Protein AF-A0AAV0FWZ6-F1 (afdb_monomer)

Secondary structure (DSSP, 8-state):
--S-S-PPPPTT--HHHHHHHHHHHHHHHHHHS-HHHHHHHHTT-SSHHHHHHHHHHHHHHHHHHHHHHHHHHHHH--GGGSSSHHHHHHHHHHHH-TTS------

pLDDT: mean 74.97, std 12.87, range [42.28, 90.0]

Foldseek 3Di:
DDPLPPDPPDPPQDPVNQVVVFVVLVVVVVVPDDPVLCVVLVVFDPTSNSSVVVVVCVVVVVVVVVLVVLVVCLVPDDPVVAPDPVRSVQSNVCSVCVPDPDDDDD

Radius of gyration: 22.0 Å; Cα contacts (8 Å, |Δi|>4): 38; chains: 1; bounding box: 45×23×63 Å

Structure (mmCIF, N/CA/C/O backbone):
data_AF-A0AAV0FWZ6-F1
#
_entry.id   AF-A0AAV0FWZ6-F1
#
loop_
_atom_site.group_PDB
_atom_site.id
_atom_site.type_symbol
_atom_site.label_atom_id
_atom_site.label_alt_id
_atom_site.label_comp_id
_atom_site.label_asym_id
_atom_site.label_entity_id
_atom_site.label_seq_id
_atom_site.pdbx_PDB_ins_code
_atom_site.Cartn_x
_atom_site.Cartn_y
_atom_site.Cartn_z
_atom_site.occupancy
_atom_site.B_iso_or_equiv
_atom_site.auth_seq_id
_atom_site.auth_comp_id
_atom_site.auth_asym_id
_atom_site.auth_atom_id
_atom_site.pdbx_PDB_model_num
ATOM 1 N N . MET A 1 1 ? -5.787 8.375 -18.525 1.00 43.47 1 MET A N 1
ATOM 2 C CA . MET A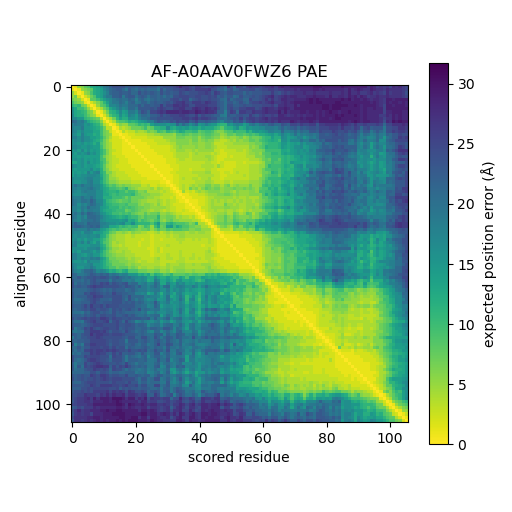 1 1 ? -5.965 7.040 -19.129 1.00 43.47 1 MET A CA 1
ATOM 3 C C . MET A 1 1 ? -4.590 6.396 -19.183 1.00 43.47 1 MET A C 1
ATOM 5 O O . MET A 1 1 ? -3.812 6.704 -20.073 1.00 43.47 1 MET A O 1
ATOM 9 N N . PHE A 1 2 ? -4.229 5.651 -18.138 1.00 43.31 2 PHE A N 1
ATOM 10 C CA . PHE A 1 2 ? -2.944 4.956 -18.067 1.00 43.31 2 PHE A CA 1
ATOM 11 C C . PHE A 1 2 ? -3.168 3.526 -18.553 1.00 43.31 2 PHE A C 1
ATOM 13 O O . PHE A 1 2 ? -4.117 2.881 -18.116 1.00 43.31 2 PHE A O 1
ATOM 20 N N . LEU A 1 3 ? -2.332 3.081 -19.491 1.00 51.81 3 LEU A N 1
ATOM 21 C CA . LEU A 1 3 ? -2.364 1.769 -20.146 1.00 51.81 3 LEU A CA 1
ATOM 22 C C . LEU A 1 3 ? -2.014 0.651 -19.150 1.00 51.81 3 LEU A C 1
ATOM 24 O O . LEU A 1 3 ? -0.912 0.108 -19.173 1.00 51.81 3 LEU A O 1
ATOM 28 N N . ILE A 1 4 ? -2.934 0.367 -18.231 1.00 54.34 4 ILE A N 1
ATOM 29 C CA . ILE A 1 4 ? -2.827 -0.702 -17.230 1.00 54.34 4 ILE A CA 1
ATOM 30 C C . ILE A 1 4 ? -3.930 -1.748 -17.427 1.00 54.34 4 ILE A C 1
ATOM 32 O O . ILE A 1 4 ? -3.916 -2.771 -16.766 1.00 54.34 4 ILE A O 1
ATOM 36 N N . ASP A 1 5 ? -4.853 -1.569 -18.364 1.00 55.66 5 ASP A N 1
ATOM 37 C CA . ASP A 1 5 ? -5.747 -2.655 -18.758 1.00 55.66 5 ASP A CA 1
ATOM 38 C C . ASP A 1 5 ? -5.181 -3.284 -20.024 1.00 55.66 5 ASP A C 1
ATOM 40 O O . ASP A 1 5 ? -4.783 -2.575 -20.945 1.00 55.66 5 ASP A O 1
ATOM 44 N N . GLY A 1 6 ? -5.034 -4.610 -20.007 1.00 53.34 6 GLY A N 1
ATOM 45 C CA . GLY A 1 6 ? -4.33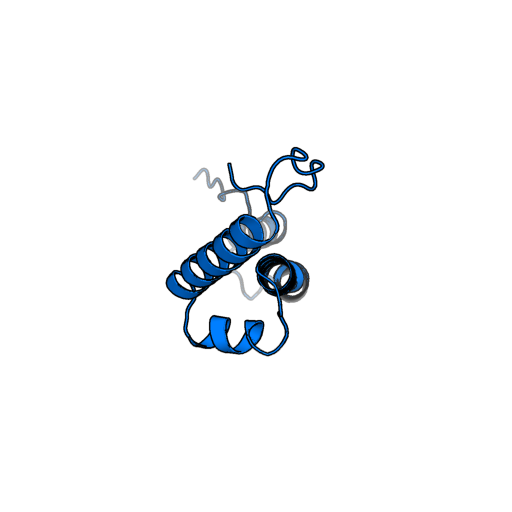8 -5.431 -21.000 1.00 53.34 6 GLY A CA 1
ATOM 46 C C . GLY A 1 6 ? -4.988 -5.475 -22.385 1.00 53.34 6 GLY A C 1
ATOM 47 O O . GLY A 1 6 ? -5.120 -6.552 -22.958 1.00 53.34 6 GLY A O 1
ATOM 48 N N . GLU A 1 7 ? -5.367 -4.323 -22.925 1.00 46.72 7 GLU A N 1
ATOM 49 C CA . GLU A 1 7 ? -5.666 -4.125 -24.332 1.00 46.72 7 GLU A CA 1
ATOM 50 C C . GLU A 1 7 ? -4.371 -4.359 -25.118 1.00 46.72 7 GLU A C 1
ATOM 52 O O . GLU A 1 7 ? -3.317 -3.794 -24.798 1.00 46.72 7 GLU A O 1
ATOM 57 N N . ALA A 1 8 ? -4.427 -5.238 -26.120 1.00 54.09 8 ALA A N 1
ATOM 58 C CA . ALA A 1 8 ? -3.300 -5.513 -26.995 1.00 54.09 8 ALA A CA 1
ATOM 59 C C . ALA A 1 8 ? -2.721 -4.185 -27.501 1.00 54.09 8 ALA A C 1
ATOM 61 O O . ALA A 1 8 ? -3.425 -3.387 -28.119 1.00 54.09 8 ALA A O 1
ATOM 62 N N . ALA A 1 9 ? -1.445 -3.937 -27.185 1.00 57.78 9 ALA A N 1
ATOM 63 C CA . ALA A 1 9 ? -0.771 -2.715 -27.585 1.00 57.78 9 ALA A CA 1
ATOM 64 C C . ALA A 1 9 ? -0.981 -2.492 -29.093 1.00 57.78 9 ALA A C 1
ATOM 66 O O . ALA A 1 9 ? -0.801 -3.447 -29.859 1.00 57.78 9 ALA A O 1
ATOM 67 N N . PRO A 1 10 ? -1.318 -1.268 -29.543 1.00 54.81 10 PRO A N 1
ATOM 68 C CA . PRO A 1 10 ? -1.262 -0.965 -30.962 1.00 54.81 10 PRO A CA 1
ATOM 69 C C . PRO A 1 10 ? 0.147 -1.326 -31.432 1.00 54.81 10 PRO A C 1
ATOM 71 O O . PRO A 1 10 ? 1.142 -0.967 -30.792 1.00 54.81 10 PRO A O 1
ATOM 74 N N . SER A 1 11 ? 0.227 -2.113 -32.499 1.00 58.88 11 SER A N 1
ATOM 75 C CA . SER A 1 11 ? 1.423 -2.789 -33.016 1.00 58.88 11 SER A CA 1
ATOM 76 C C . SER A 1 11 ? 2.511 -1.842 -33.560 1.00 58.88 11 SER A C 1
ATOM 78 O O . SER A 1 11 ? 3.282 -2.212 -34.438 1.00 58.88 11 SER A O 1
ATOM 80 N N . THR A 1 12 ? 2.586 -0.617 -33.045 1.00 63.81 12 THR A N 1
ATOM 81 C CA . THR A 1 12 ? 3.382 0.507 -33.547 1.00 63.81 12 THR A CA 1
ATOM 82 C C . THR A 1 12 ? 4.405 1.050 -32.550 1.00 63.81 12 THR A C 1
ATOM 84 O O . THR A 1 12 ? 5.206 1.893 -32.940 1.00 63.81 12 THR A O 1
ATOM 87 N N . ILE A 1 13 ? 4.434 0.589 -31.291 1.00 67.38 13 ILE A N 1
ATOM 88 C CA . ILE A 1 13 ? 5.436 1.059 -30.316 1.00 67.38 13 ILE A CA 1
ATOM 89 C C . ILE A 1 13 ? 6.708 0.211 -30.414 1.00 67.38 13 ILE A C 1
ATOM 91 O O . ILE A 1 13 ? 6.755 -0.949 -29.975 1.00 67.38 13 ILE A O 1
ATOM 95 N N . ASP A 1 14 ? 7.756 0.820 -30.959 1.00 81.38 14 ASP A N 1
ATOM 96 C CA . ASP A 1 14 ? 9.092 0.252 -31.064 1.00 81.38 14 ASP A CA 1
ATOM 97 C C . ASP A 1 14 ? 9.678 -0.099 -29.680 1.00 81.38 14 ASP A C 1
ATOM 99 O O . ASP A 1 14 ? 9.322 0.456 -28.634 1.00 81.38 14 ASP A O 1
ATOM 103 N N . GLY A 1 15 ? 10.567 -1.096 -29.655 1.00 79.69 15 GLY A N 1
ATOM 104 C CA . GLY A 1 15 ? 11.198 -1.582 -28.422 1.00 79.69 15 GLY A CA 1
ATOM 105 C C . GLY A 1 15 ? 11.870 -0.487 -27.570 1.00 79.69 15 GLY A C 1
ATOM 106 O O . GLY A 1 15 ? 11.697 -0.515 -26.348 1.00 79.69 15 GLY A O 1
ATOM 107 N N . PRO A 1 16 ? 12.614 0.466 -28.166 1.00 82.25 16 PRO A N 1
ATOM 108 C CA . PRO A 1 16 ? 13.17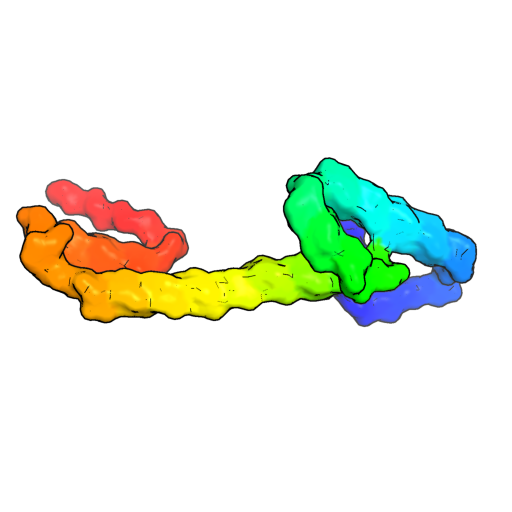7 1.619 -27.461 1.00 82.25 16 PRO A CA 1
ATOM 109 C C . PRO A 1 16 ? 12.126 2.486 -26.757 1.00 82.25 16 PRO A C 1
ATOM 111 O O . PRO A 1 16 ? 12.246 2.706 -25.548 1.00 82.25 16 PRO A O 1
ATOM 114 N N . THR A 1 17 ? 11.067 2.899 -27.460 1.00 83.44 17 THR A N 1
ATOM 115 C CA . THR A 1 17 ? 9.986 3.721 -26.884 1.00 83.44 17 THR A CA 1
ATOM 116 C C . THR A 1 17 ? 9.311 3.023 -25.702 1.00 83.44 17 THR A C 1
ATOM 118 O O . THR A 1 17 ? 9.058 3.633 -24.663 1.00 83.44 17 THR A O 1
ATOM 121 N N . ARG A 1 18 ? 9.106 1.703 -25.782 1.00 83.06 18 ARG A N 1
ATOM 122 C CA . ARG A 1 18 ? 8.541 0.913 -24.674 1.00 83.06 18 ARG A CA 1
ATOM 123 C C . ARG A 1 18 ? 9.422 0.923 -23.424 1.00 83.06 18 ARG A C 1
ATOM 125 O O . ARG A 1 18 ? 8.903 1.013 -22.315 1.00 83.06 18 ARG A O 1
ATOM 132 N N . LYS A 1 19 ? 10.746 0.849 -23.591 1.00 83.62 19 LYS A N 1
ATOM 133 C CA . LYS A 1 19 ? 11.704 0.926 -22.474 1.00 83.62 19 LYS A CA 1
ATOM 134 C C . LYS A 1 19 ? 11.725 2.316 -21.840 1.00 83.62 19 LYS A C 1
ATOM 136 O O . LYS A 1 19 ? 11.829 2.416 -20.622 1.00 83.62 19 LYS A O 1
ATOM 141 N N . GLN A 1 20 ? 11.607 3.371 -22.645 1.00 87.44 20 GLN A N 1
ATOM 142 C CA . GLN A 1 20 ? 11.516 4.741 -22.136 1.00 87.44 20 GLN A CA 1
ATOM 143 C C . GLN A 1 20 ? 10.227 4.963 -21.341 1.00 87.44 20 GLN A C 1
ATOM 145 O O . GLN A 1 20 ? 10.281 5.499 -20.237 1.00 87.44 20 GLN A O 1
ATOM 150 N N . LEU A 1 21 ? 9.087 4.494 -21.854 1.00 86.25 21 LEU A N 1
ATOM 151 C CA . LEU A 1 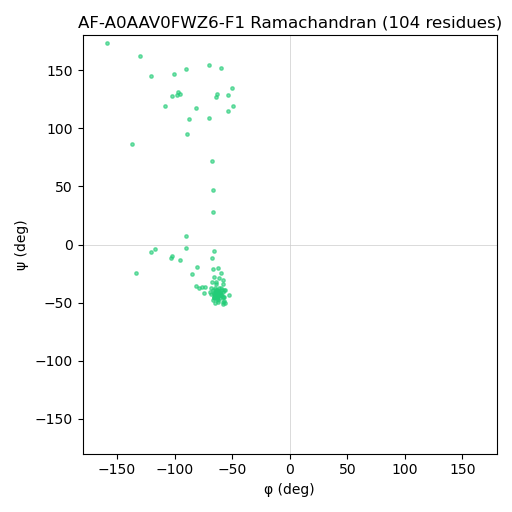21 ? 7.811 4.557 -21.139 1.00 86.25 21 LEU A CA 1
ATOM 152 C C . LEU A 1 21 ? 7.867 3.788 -19.816 1.00 86.25 21 LEU A C 1
ATOM 154 O O . LEU A 1 21 ? 7.465 4.322 -18.787 1.00 86.25 21 LEU A O 1
ATOM 158 N N . ASP A 1 22 ? 8.419 2.573 -19.819 1.00 84.00 22 ASP A N 1
ATOM 159 C CA . ASP A 1 22 ? 8.606 1.792 -18.594 1.00 84.00 22 ASP A CA 1
ATOM 160 C C . ASP A 1 22 ? 9.468 2.550 -17.568 1.00 84.00 22 ASP A C 1
ATOM 162 O O . ASP A 1 22 ? 9.083 2.657 -16.405 1.00 84.00 22 ASP A O 1
ATOM 166 N N . ALA A 1 23 ? 10.579 3.160 -17.991 1.00 85.88 23 ALA A N 1
ATOM 167 C CA . ALA A 1 23 ? 11.433 3.956 -17.108 1.00 85.88 23 ALA A CA 1
ATOM 168 C C . ALA A 1 23 ? 10.716 5.195 -16.536 1.00 85.88 23 ALA A C 1
ATOM 170 O O . ALA A 1 23 ? 10.807 5.456 -15.334 1.00 85.88 23 ALA A O 1
ATOM 171 N N . LEU A 1 24 ? 9.964 5.928 -17.363 1.00 88.44 24 LEU A N 1
ATOM 172 C CA . LEU A 1 24 ? 9.210 7.114 -16.939 1.00 88.44 24 LEU A CA 1
ATOM 173 C C . LEU A 1 24 ? 8.114 6.767 -15.930 1.00 88.44 24 LEU A C 1
ATOM 175 O O . LEU A 1 24 ? 7.981 7.431 -14.901 1.00 88.44 24 LEU A O 1
ATOM 179 N N . VAL A 1 25 ? 7.353 5.703 -16.194 1.00 86.62 25 VAL A N 1
ATOM 180 C CA . VAL A 1 25 ? 6.268 5.265 -15.307 1.00 86.62 25 VAL A CA 1
ATOM 181 C C . VAL A 1 25 ? 6.832 4.852 -13.947 1.00 86.62 25 VAL A C 1
ATOM 183 O O . VAL A 1 25 ? 6.272 5.214 -12.913 1.00 86.62 25 VAL A O 1
ATOM 186 N N . ARG A 1 26 ? 7.990 4.184 -13.915 1.00 85.75 26 ARG A N 1
ATOM 187 C CA . ARG A 1 26 ? 8.686 3.873 -12.655 1.00 85.75 26 ARG A CA 1
ATOM 188 C C . ARG A 1 26 ? 9.123 5.109 -11.902 1.00 85.75 26 ARG A C 1
ATOM 190 O O . ARG A 1 26 ? 8.905 5.182 -10.698 1.00 85.75 26 ARG A O 1
ATOM 197 N N . GLN A 1 27 ? 9.742 6.063 -12.590 1.00 86.25 27 GLN A N 1
ATOM 198 C CA . GLN A 1 27 ? 10.200 7.297 -11.963 1.00 86.25 27 GLN A CA 1
ATOM 199 C C . GLN A 1 27 ? 9.028 8.063 -11.338 1.00 86.25 27 GLN A C 1
ATOM 201 O O . GLN A 1 27 ? 9.137 8.521 -10.201 1.00 86.25 27 GLN A O 1
ATOM 206 N N . TRP A 1 28 ? 7.894 8.148 -12.037 1.00 88.12 28 TRP A N 1
ATOM 207 C CA . TRP A 1 28 ? 6.678 8.757 -11.500 1.00 88.12 28 TRP A CA 1
ATOM 208 C C . TRP A 1 28 ? 6.144 8.007 -10.272 1.00 88.12 28 TRP A C 1
ATOM 210 O O . TRP A 1 28 ? 5.861 8.630 -9.248 1.00 88.12 28 TRP A O 1
ATOM 220 N N . MET A 1 29 ? 6.083 6.672 -10.325 1.00 83.06 29 MET A N 1
ATOM 221 C CA . MET A 1 29 ? 5.683 5.860 -9.171 1.00 83.06 29 MET A CA 1
ATOM 222 C C . MET A 1 29 ? 6.593 6.120 -7.965 1.00 83.06 29 MET A C 1
ATOM 224 O O . MET A 1 29 ? 6.100 6.452 -6.891 1.00 83.06 29 MET A O 1
ATOM 228 N N . PHE A 1 30 ? 7.915 6.081 -8.140 1.00 83.00 30 PHE A N 1
ATOM 229 C CA . PHE A 1 30 ? 8.854 6.355 -7.050 1.00 83.00 30 PHE A CA 1
ATOM 230 C C . PHE A 1 30 ? 8.761 7.792 -6.522 1.00 83.00 30 PHE A C 1
ATOM 232 O O . PHE A 1 30 ? 8.915 8.002 -5.325 1.00 83.00 30 PHE A O 1
ATOM 239 N N . SER A 1 31 ? 8.433 8.776 -7.363 1.00 83.50 31 SER A N 1
ATOM 240 C CA . SER A 1 31 ? 8.247 10.165 -6.920 1.00 83.50 31 SER A CA 1
ATOM 241 C C . SER A 1 31 ? 7.042 10.367 -5.993 1.00 83.50 31 SER A C 1
ATOM 243 O O . SER A 1 31 ? 6.990 11.374 -5.292 1.00 83.50 31 SER A O 1
ATOM 245 N N . THR A 1 32 ? 6.062 9.461 -6.011 1.00 82.06 32 THR A N 1
ATOM 246 C CA . THR A 1 32 ? 4.818 9.584 -5.227 1.00 82.06 32 THR A CA 1
ATOM 247 C C . THR A 1 32 ? 4.797 8.696 -3.982 1.00 82.06 32 THR A C 1
ATOM 249 O O . THR A 1 32 ? 3.935 8.856 -3.121 1.00 82.06 32 THR A O 1
ATOM 252 N N . MET A 1 33 ? 5.747 7.766 -3.861 1.00 83.06 33 MET A N 1
ATOM 253 C CA . MET A 1 33 ? 5.821 6.805 -2.760 1.00 83.06 33 MET A CA 1
ATOM 254 C C . MET A 1 33 ? 6.657 7.330 -1.586 1.00 83.06 33 MET A C 1
ATOM 256 O O . MET A 1 33 ? 7.620 8.073 -1.761 1.00 83.06 33 MET A O 1
ATOM 260 N N . SER A 1 34 ? 6.341 6.889 -0.364 1.00 83.75 34 SER A N 1
ATOM 261 C CA . SER A 1 34 ? 7.244 7.070 0.777 1.00 83.75 34 SER A CA 1
ATOM 262 C C . SER A 1 34 ? 8.480 6.170 0.636 1.00 83.75 34 SER A C 1
ATOM 264 O O . SER A 1 34 ? 8.434 5.121 -0.012 1.00 83.75 34 SER A O 1
ATOM 266 N N . LYS A 1 35 ? 9.600 6.556 1.260 1.00 78.75 35 LYS A N 1
ATOM 267 C CA . LYS A 1 35 ? 10.873 5.812 1.175 1.00 78.75 35 LYS A CA 1
ATOM 268 C C . LYS A 1 35 ? 10.735 4.351 1.626 1.00 78.75 35 LYS A C 1
ATOM 270 O O . LYS A 1 35 ? 11.285 3.464 0.977 1.00 78.75 35 LYS A O 1
ATOM 275 N N . ASP A 1 36 ? 9.952 4.091 2.670 1.00 77.44 36 ASP A N 1
ATOM 276 C CA . ASP A 1 36 ? 9.724 2.736 3.193 1.00 77.44 36 ASP A CA 1
ATOM 277 C C . ASP A 1 36 ? 8.954 1.853 2.201 1.00 77.44 36 ASP A C 1
ATOM 279 O O . ASP A 1 36 ? 9.273 0.676 1.992 1.00 77.44 36 ASP A O 1
ATOM 283 N N . LEU A 1 37 ? 7.968 2.445 1.520 1.00 77.25 37 LEU A N 1
ATOM 284 C CA . LEU A 1 37 ? 7.198 1.767 0.486 1.00 77.25 37 LEU A CA 1
ATOM 285 C C . LEU A 1 37 ? 8.069 1.476 -0.740 1.00 77.25 37 LEU A C 1
ATOM 287 O O . LEU A 1 37 ? 8.052 0.353 -1.243 1.00 77.25 37 LEU A O 1
ATOM 291 N N . MET A 1 38 ? 8.905 2.430 -1.165 1.00 79.75 38 MET A N 1
ATOM 292 C CA . MET A 1 38 ? 9.853 2.209 -2.263 1.00 79.75 38 MET A CA 1
ATOM 293 C C . MET A 1 38 ? 10.772 1.017 -1.987 1.00 79.75 38 MET A C 1
ATOM 295 O O . MET A 1 38 ? 10.876 0.126 -2.829 1.00 79.75 38 MET A O 1
ATOM 299 N N . LEU A 1 39 ? 11.403 0.961 -0.808 1.00 78.81 39 LEU A N 1
ATOM 300 C CA . LEU A 1 39 ? 12.330 -0.117 -0.431 1.00 78.81 39 LEU A CA 1
ATOM 301 C C . LEU A 1 39 ? 11.666 -1.500 -0.407 1.00 78.81 39 LEU A C 1
ATOM 303 O O . LEU A 1 39 ? 12.328 -2.512 -0.651 1.00 78.81 39 LEU A O 1
ATOM 307 N N . THR A 1 40 ? 10.364 -1.550 -0.136 1.00 77.50 40 THR A N 1
ATOM 308 C CA . THR A 1 40 ? 9.584 -2.793 -0.117 1.00 77.50 40 THR A CA 1
ATOM 309 C C . THR A 1 40 ? 9.312 -3.307 -1.532 1.00 77.50 40 THR A C 1
ATOM 311 O O . THR A 1 40 ? 9.437 -4.504 -1.795 1.00 77.50 40 THR A O 1
ATOM 314 N N . VAL A 1 41 ? 8.983 -2.410 -2.464 1.00 76.19 41 VAL A N 1
ATOM 315 C CA . VAL A 1 41 ? 8.631 -2.773 -3.847 1.00 76.19 41 VAL A CA 1
ATOM 316 C C . VAL A 1 41 ? 9.897 -3.000 -4.706 1.00 76.19 41 VAL A C 1
ATOM 318 O O . VAL A 1 41 ? 9.942 -3.946 -5.501 1.00 76.19 41 VAL A O 1
ATOM 321 N N . LEU A 1 42 ? 10.974 -2.230 -4.475 1.00 73.94 42 LEU A N 1
ATOM 322 C CA . LEU A 1 42 ? 12.273 -2.314 -5.178 1.00 73.94 42 LEU A CA 1
ATOM 323 C C . LEU A 1 42 ? 12.957 -3.683 -5.081 1.00 73.94 42 LEU A C 1
ATOM 325 O O . LEU A 1 42 ? 13.651 -4.084 -6.011 1.00 73.94 42 LEU A O 1
ATOM 329 N N . LYS A 1 43 ? 12.752 -4.427 -3.989 1.00 69.00 43 LYS A N 1
ATOM 330 C CA . LYS A 1 43 ? 13.368 -5.751 -3.796 1.00 69.00 43 LYS A CA 1
ATOM 331 C C . LYS A 1 43 ? 12.854 -6.823 -4.767 1.00 69.00 43 LYS A C 1
ATOM 333 O O . LYS A 1 43 ? 13.432 -7.903 -4.809 1.00 69.00 43 LYS A O 1
ATOM 338 N N . SER A 1 44 ? 11.774 -6.561 -5.511 1.00 62.41 44 SER A N 1
ATOM 339 C CA . SER A 1 44 ? 11.054 -7.612 -6.248 1.00 62.41 44 SER A CA 1
ATOM 340 C C . SER A 1 44 ? 10.689 -7.301 -7.704 1.00 62.41 44 SER A C 1
ATOM 342 O O . SER A 1 44 ? 10.533 -8.241 -8.478 1.00 62.41 44 SER A O 1
ATOM 344 N N . GLY A 1 45 ? 10.568 -6.030 -8.109 1.00 66.56 45 GLY A N 1
ATOM 345 C CA . GLY A 1 45 ? 1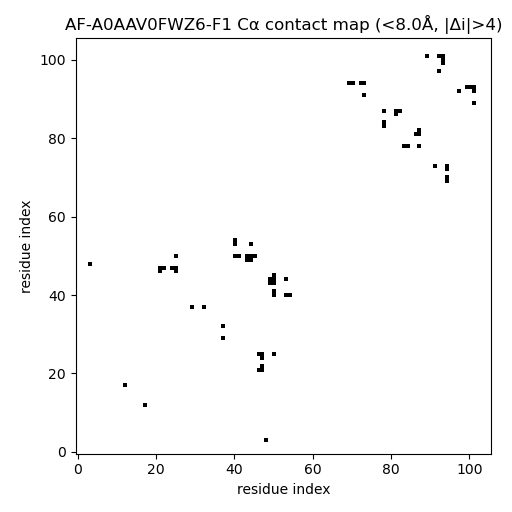0.041 -5.674 -9.435 1.00 66.56 45 GLY A CA 1
ATOM 346 C C . GLY A 1 45 ? 11.106 -5.284 -10.461 1.00 66.56 45 GLY A C 1
ATOM 347 O O . GLY A 1 45 ? 11.904 -4.375 -10.226 1.00 66.56 45 GLY A O 1
ATOM 348 N N . LYS A 1 46 ? 11.083 -5.926 -11.639 1.00 76.62 46 LYS A N 1
ATOM 349 C CA . LYS A 1 46 ? 11.985 -5.628 -12.765 1.00 76.62 46 LYS A CA 1
ATOM 350 C C . LYS A 1 46 ? 11.338 -4.812 -13.873 1.00 76.62 46 LYS A C 1
ATOM 352 O O . LYS A 1 46 ? 12.105 -4.349 -14.708 1.00 76.62 46 LYS A O 1
ATOM 357 N N . THR A 1 47 ? 10.019 -4.606 -13.872 1.00 82.00 47 THR A N 1
ATOM 358 C CA . THR A 1 47 ? 9.237 -3.753 -14.796 1.00 82.00 47 THR A CA 1
ATOM 359 C C . THR A 1 47 ? 8.293 -2.813 -14.037 1.00 82.00 47 THR A C 1
ATOM 361 O O . THR A 1 47 ? 8.015 -3.032 -12.858 1.00 82.00 47 THR A O 1
ATOM 364 N N . ALA A 1 48 ? 7.801 -1.753 -14.686 1.00 81.69 48 ALA A N 1
ATOM 365 C CA . ALA A 1 48 ? 6.790 -0.856 -14.119 1.00 81.69 48 ALA A CA 1
ATOM 366 C C . ALA A 1 48 ? 5.527 -1.632 -13.723 1.00 81.69 48 ALA A C 1
ATOM 368 O O . ALA A 1 48 ? 4.953 -1.391 -12.664 1.00 81.69 48 ALA A O 1
ATOM 369 N N . LYS A 1 49 ? 5.152 -2.610 -14.554 1.00 81.50 49 LYS A N 1
ATOM 370 C CA . LYS A 1 49 ? 4.041 -3.521 -14.295 1.00 81.50 49 LYS A CA 1
ATOM 371 C C . LYS A 1 49 ? 4.278 -4.364 -13.042 1.00 81.50 49 LYS A C 1
ATOM 373 O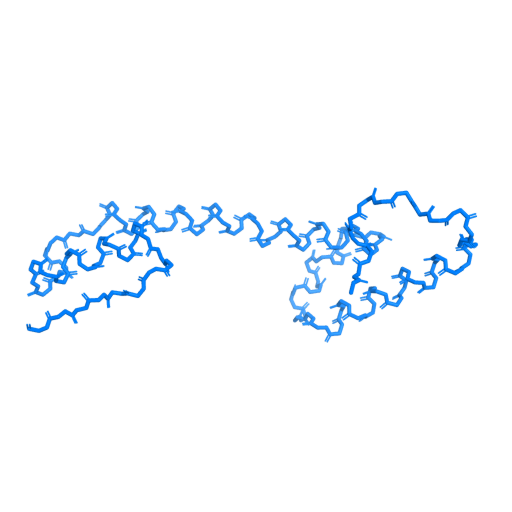 O . LYS A 1 49 ? 3.412 -4.385 -12.180 1.00 81.50 49 LYS A O 1
ATOM 378 N N . ASP A 1 50 ? 5.457 -4.971 -12.891 1.00 81.31 50 ASP A N 1
ATOM 379 C CA . ASP A 1 50 ? 5.767 -5.778 -11.698 1.00 81.31 50 ASP A CA 1
ATOM 380 C C . ASP A 1 50 ? 5.688 -4.944 -10.410 1.00 81.31 50 ASP A C 1
ATOM 382 O O . ASP A 1 50 ? 5.182 -5.405 -9.387 1.00 81.31 50 ASP A O 1
ATOM 386 N N . LEU A 1 51 ? 6.188 -3.702 -10.455 1.00 83.94 51 LEU A N 1
ATOM 387 C CA . LEU A 1 51 ? 6.107 -2.781 -9.320 1.00 83.94 51 LEU A CA 1
ATOM 388 C C . LEU A 1 51 ? 4.649 -2.424 -9.005 1.00 83.94 51 LEU A C 1
ATOM 390 O O . LEU A 1 51 ? 4.266 -2.419 -7.836 1.00 83.94 51 LEU A O 1
ATOM 394 N N . TRP A 1 52 ? 3.837 -2.156 -10.030 1.00 83.19 52 TRP A N 1
ATOM 395 C CA . TRP A 1 52 ? 2.417 -1.851 -9.873 1.00 83.19 52 TRP A CA 1
ATOM 396 C C . TRP A 1 52 ? 1.618 -3.038 -9.326 1.00 83.19 52 TRP A C 1
ATOM 398 O O . TRP A 1 52 ? 0.838 -2.870 -8.390 1.00 83.19 52 TRP A O 1
ATOM 408 N N . ASP A 1 53 ? 1.842 -4.246 -9.839 1.00 80.62 53 ASP A N 1
ATOM 409 C CA . ASP A 1 53 ? 1.164 -5.459 -9.373 1.00 80.62 53 ASP A CA 1
ATOM 410 C C . ASP A 1 53 ? 1.537 -5.776 -7.919 1.00 80.62 53 ASP A C 1
ATOM 412 O O . ASP A 1 53 ? 0.673 -6.144 -7.118 1.00 80.62 53 ASP A O 1
ATOM 416 N N . ARG A 1 54 ? 2.797 -5.546 -7.525 1.00 81.69 54 ARG A N 1
ATOM 417 C CA . ARG A 1 54 ? 3.227 -5.696 -6.129 1.00 81.69 54 ARG A CA 1
ATOM 418 C C . ARG A 1 54 ? 2.642 -4.622 -5.221 1.00 81.69 54 ARG A C 1
ATOM 420 O O . ARG A 1 54 ? 2.236 -4.924 -4.101 1.00 81.69 54 ARG A O 1
ATOM 427 N N . LEU A 1 55 ? 2.586 -3.377 -5.685 1.00 80.50 55 LEU A N 1
ATOM 428 C CA . LEU A 1 55 ? 1.903 -2.310 -4.962 1.00 80.50 55 LEU A CA 1
ATOM 429 C C . LEU A 1 55 ? 0.442 -2.701 -4.732 1.00 80.50 55 LEU A C 1
ATOM 431 O O . LEU A 1 55 ? -0.050 -2.673 -3.607 1.00 80.50 55 LEU A O 1
ATOM 435 N N . LYS A 1 56 ? -0.227 -3.158 -5.791 1.00 77.94 56 LYS A N 1
ATOM 436 C CA . LYS A 1 56 ? -1.601 -3.638 -5.729 1.00 77.94 56 LYS A CA 1
ATOM 437 C C . LYS A 1 56 ? -1.734 -4.779 -4.724 1.00 77.94 56 LYS A C 1
ATOM 439 O O . LYS A 1 56 ? -2.639 -4.704 -3.906 1.00 77.94 56 LYS A O 1
ATOM 444 N N . SER A 1 57 ? -0.838 -5.767 -4.704 1.00 77.06 57 SER A N 1
ATOM 445 C CA . SER A 1 57 ? -0.909 -6.856 -3.721 1.00 77.06 57 SER A CA 1
ATOM 446 C C . SER A 1 57 ? -0.743 -6.351 -2.283 1.00 77.06 57 SER A C 1
ATOM 448 O O . SER A 1 57 ? -1.560 -6.685 -1.442 1.00 77.06 57 SER A O 1
ATOM 450 N N . LEU A 1 58 ? 0.211 -5.456 -2.001 1.00 75.75 58 LEU A N 1
ATOM 451 C CA . LEU A 1 58 ? 0.412 -4.898 -0.652 1.00 75.75 58 LEU A CA 1
ATOM 452 C C . LEU A 1 58 ? -0.839 -4.188 -0.111 1.00 75.75 58 LEU A C 1
ATOM 454 O O . LEU A 1 58 ? -1.183 -4.322 1.063 1.00 75.75 58 LEU A O 1
ATOM 458 N N . PHE A 1 59 ? -1.535 -3.437 -0.966 1.00 68.81 59 PHE A N 1
ATOM 459 C CA . PHE A 1 59 ? -2.748 -2.718 -0.576 1.00 68.81 59 PHE A CA 1
ATOM 460 C C . PHE A 1 59 ? -4.020 -3.578 -0.653 1.00 68.81 59 PHE A C 1
ATOM 462 O O . PHE A 1 59 ? -4.980 -3.304 0.067 1.00 68.81 59 PHE A O 1
ATOM 469 N N . GLN A 1 60 ? -4.051 -4.622 -1.485 1.00 65.25 60 GLN A N 1
ATOM 470 C CA . GLN A 1 60 ? -5.161 -5.581 -1.543 1.00 65.25 60 GLN A CA 1
ATOM 471 C C . GLN A 1 60 ? -5.087 -6.604 -0.402 1.00 65.25 60 GLN A C 1
ATOM 473 O O . GLN A 1 60 ? -6.121 -6.891 0.188 1.00 65.25 60 GLN A O 1
ATOM 478 N N . ASP A 1 61 ? -3.900 -7.070 -0.011 1.00 59.97 61 ASP A N 1
ATOM 479 C CA . ASP A 1 61 ? -3.694 -7.962 1.143 1.00 59.97 61 ASP A CA 1
ATOM 480 C C . ASP A 1 61 ? -4.046 -7.258 2.464 1.00 59.97 61 ASP A C 1
ATOM 482 O O . ASP A 1 61 ? -4.546 -7.878 3.403 1.00 59.97 61 ASP A O 1
ATOM 486 N N . ASN A 1 62 ? -3.910 -5.927 2.514 1.00 59.81 62 ASN A N 1
ATOM 487 C CA . ASN A 1 62 ? -4.425 -5.119 3.620 1.00 59.81 62 ASN A CA 1
ATOM 488 C C . ASN A 1 62 ? -5.952 -5.271 3.784 1.00 59.81 62 ASN A C 1
ATOM 490 O O . ASN A 1 62 ? -6.457 -5.133 4.891 1.00 59.81 62 ASN A O 1
ATOM 494 N N . LYS A 1 63 ? -6.717 -5.641 2.744 1.00 64.44 63 LYS A N 1
ATOM 495 C CA . LYS A 1 63 ? -8.153 -5.932 2.914 1.00 64.44 63 LYS A CA 1
ATOM 496 C C . LYS A 1 63 ? -8.391 -7.110 3.850 1.00 64.44 63 LYS A C 1
ATOM 498 O O . LYS A 1 63 ? -9.303 -7.025 4.661 1.00 64.44 63 LYS A O 1
ATOM 503 N N . GLY A 1 64 ? -7.573 -8.160 3.768 1.00 67.62 64 GLY A N 1
ATOM 504 C CA . GLY A 1 64 ? -7.670 -9.319 4.657 1.00 67.62 64 GLY A CA 1
ATOM 505 C C . GLY A 1 64 ? -7.325 -8.949 6.096 1.00 67.62 64 GLY A C 1
ATOM 506 O O . GLY A 1 64 ? -8.103 -9.210 7.006 1.00 67.62 64 GLY A O 1
ATOM 507 N N . THR A 1 65 ? -6.212 -8.241 6.299 1.00 71.50 65 THR A N 1
ATOM 508 C CA . THR A 1 65 ? -5.810 -7.751 7.628 1.00 71.50 65 THR A CA 1
ATOM 509 C C . THR A 1 65 ? -6.838 -6.786 8.220 1.00 71.50 65 THR A C 1
ATOM 511 O O . THR A 1 65 ? -7.170 -6.876 9.399 1.00 71.50 65 THR A O 1
ATOM 514 N N . ARG A 1 66 ? -7.383 -5.875 7.408 1.00 73.81 66 ARG A N 1
ATOM 515 C CA . ARG A 1 66 ? -8.442 -4.944 7.811 1.00 73.81 66 ARG A CA 1
ATOM 516 C C . ARG A 1 66 ? -9.742 -5.679 8.130 1.00 73.81 66 ARG A C 1
ATOM 518 O O . ARG A 1 66 ? -10.370 -5.330 9.121 1.00 73.81 66 ARG A O 1
ATOM 525 N N . ALA A 1 67 ? -10.132 -6.673 7.334 1.00 76.88 67 ALA A N 1
ATOM 526 C CA . ALA A 1 67 ? -11.307 -7.499 7.599 1.00 76.88 67 ALA A CA 1
ATOM 527 C C . ALA A 1 67 ? -11.144 -8.276 8.911 1.00 76.88 67 ALA A C 1
ATOM 529 O O . ALA A 1 67 ? -11.982 -8.134 9.791 1.00 76.88 67 ALA A O 1
ATOM 530 N N . ALA A 1 68 ? -10.018 -8.966 9.106 1.00 78.44 68 ALA A N 1
ATOM 531 C CA . ALA A 1 68 ? -9.715 -9.687 10.344 1.00 78.44 68 ALA A CA 1
ATOM 532 C C . ALA A 1 68 ? -9.674 -8.760 11.573 1.00 78.44 68 ALA A C 1
ATOM 534 O O . ALA A 1 68 ? -10.137 -9.118 12.655 1.00 78.44 68 ALA A O 1
ATOM 535 N N . LEU A 1 69 ? -9.152 -7.538 11.420 1.00 81.38 69 LEU A N 1
ATOM 536 C CA . LEU A 1 69 ? -9.173 -6.529 12.478 1.00 81.38 69 LEU A CA 1
ATOM 537 C C . LEU A 1 69 ? -10.603 -6.078 12.806 1.00 81.38 69 LEU A C 1
ATOM 539 O O . LEU A 1 69 ? -10.927 -5.907 13.980 1.00 81.38 69 LEU A O 1
ATOM 543 N N . ILE A 1 70 ? -11.442 -5.858 11.792 1.00 81.75 70 ILE A N 1
ATOM 544 C CA . ILE A 1 70 ? -12.849 -5.476 11.974 1.00 81.75 70 ILE A CA 1
ATOM 545 C C . ILE A 1 70 ? -13.628 -6.621 12.624 1.00 81.75 70 ILE A C 1
ATOM 547 O O . ILE A 1 70 ? -14.321 -6.375 13.603 1.00 81.75 70 ILE A O 1
ATOM 551 N N . GLU A 1 71 ? -13.462 -7.860 12.160 1.00 82.50 71 GLU A N 1
ATOM 552 C CA . GLU A 1 71 ? -14.065 -9.053 12.768 1.00 82.50 71 GLU A CA 1
ATOM 553 C C . GLU A 1 71 ? -13.644 -9.207 14.230 1.00 82.50 71 GLU A C 1
ATOM 555 O O . GLU A 1 71 ? -14.486 -9.407 15.101 1.00 82.50 71 GLU A O 1
ATOM 560 N N . SER A 1 72 ? -12.355 -9.028 14.529 1.00 85.62 72 SER A N 1
ATOM 561 C CA . SER A 1 72 ? -11.855 -9.044 15.904 1.00 85.62 72 SER A CA 1
ATOM 562 C C . SER A 1 72 ? -12.511 -7.959 16.762 1.00 85.62 72 SER A C 1
ATOM 564 O O . SER A 1 72 ? -12.938 -8.237 17.881 1.00 85.62 72 SER A O 1
ATOM 566 N N . LYS A 1 73 ? -12.658 -6.731 16.248 1.00 84.88 73 LYS A N 1
ATOM 567 C CA . LYS A 1 73 ? -13.366 -5.652 16.958 1.00 84.88 73 LYS A CA 1
ATOM 568 C C . LYS A 1 73 ? -14.849 -5.958 17.150 1.00 84.88 73 LYS A C 1
ATOM 570 O O . LYS A 1 73 ? -15.377 -5.671 18.215 1.00 84.88 73 LYS A O 1
ATOM 575 N N . PHE A 1 74 ? -15.493 -6.554 16.152 1.00 83.75 74 PHE A N 1
ATOM 576 C CA . PHE A 1 74 ? -16.901 -6.931 16.191 1.00 83.75 74 PHE A CA 1
ATOM 577 C C . PHE A 1 74 ? -17.162 -8.014 17.246 1.00 83.75 74 PHE A C 1
ATOM 579 O O . PHE A 1 74 ? -18.022 -7.842 18.103 1.00 83.75 74 PHE A O 1
ATOM 586 N N . VAL A 1 75 ? -16.377 -9.097 17.237 1.00 84.94 75 VAL A N 1
ATOM 587 C CA . VAL A 1 75 ? -16.518 -10.225 18.178 1.00 84.94 75 VAL A CA 1
ATOM 588 C C . VAL A 1 75 ? -16.172 -9.824 19.613 1.00 84.94 75 VAL A C 1
ATOM 590 O O . VAL A 1 75 ? -16.759 -10.346 20.559 1.00 84.94 75 VAL A O 1
ATOM 593 N N . ASN A 1 76 ? -15.230 -8.895 19.794 1.00 88.38 76 ASN A N 1
ATOM 594 C CA . ASN A 1 76 ? -14.814 -8.443 21.121 1.00 88.38 76 ASN A CA 1
ATOM 595 C C . ASN A 1 76 ? -15.618 -7.250 21.656 1.00 88.38 76 ASN A C 1
ATOM 597 O O . ASN A 1 76 ? -15.376 -6.849 22.794 1.00 88.38 76 ASN A O 1
ATOM 601 N N . LEU A 1 77 ? -16.557 -6.682 20.889 1.00 88.19 77 LEU A N 1
ATOM 602 C CA . LEU A 1 77 ? -17.380 -5.570 21.360 1.00 88.19 77 LEU A CA 1
ATOM 603 C C . LEU A 1 77 ? -18.356 -6.062 22.435 1.00 88.19 77 LEU A C 1
ATOM 605 O O . LEU A 1 77 ? -19.337 -6.751 22.140 1.00 88.19 77 LEU A O 1
ATOM 609 N N . LYS A 1 78 ? -18.120 -5.672 23.689 1.00 88.06 78 LYS A N 1
ATOM 610 C CA . LYS A 1 78 ? -19.036 -5.962 24.794 1.00 88.06 78 LYS A CA 1
ATOM 611 C C . LYS A 1 78 ? -19.880 -4.740 25.109 1.00 88.06 78 LYS A C 1
ATOM 613 O O . LYS A 1 78 ? -19.420 -3.605 25.051 1.00 88.06 78 LYS A O 1
ATOM 618 N N . PHE A 1 79 ? -21.117 -4.990 25.521 1.00 82.94 79 PHE A N 1
ATOM 619 C CA . PHE A 1 79 ? -22.041 -3.934 25.931 1.00 82.94 79 PHE A CA 1
ATOM 620 C C . PHE A 1 79 ? -21.495 -3.077 27.087 1.00 82.94 79 PHE A C 1
ATOM 622 O O . PHE A 1 79 ? -21.709 -1.874 27.114 1.00 82.94 79 PHE A O 1
ATOM 629 N N . VAL A 1 80 ? -20.729 -3.683 28.005 1.00 85.81 80 VAL A N 1
ATOM 630 C CA . VAL A 1 80 ? -20.067 -2.979 29.120 1.00 85.81 80 VAL A CA 1
ATOM 631 C C . VAL A 1 80 ? -19.045 -1.929 28.658 1.00 85.81 80 VAL A C 1
ATOM 633 O O . VAL A 1 80 ? -18.744 -1.005 29.405 1.00 85.81 80 VAL A O 1
ATOM 636 N N . ASP A 1 81 ? -18.555 -2.039 27.421 1.00 84.31 81 ASP A N 1
ATOM 637 C CA . ASP A 1 81 ? -17.627 -1.084 26.805 1.00 84.31 81 ASP A CA 1
ATOM 638 C C . ASP A 1 81 ? -18.367 0.048 26.052 1.00 84.31 81 ASP A C 1
ATOM 640 O O . ASP A 1 81 ? -17.750 0.839 25.328 1.00 84.31 81 ASP A O 1
ATOM 644 N N . CYS A 1 82 ? -19.698 0.118 26.175 1.00 85.88 82 CYS A N 1
ATOM 645 C CA . CYS A 1 82 ? -20.556 1.106 25.520 1.00 85.88 82 CYS A CA 1
ATOM 646 C C . CYS A 1 82 ? -21.338 1.932 26.544 1.00 85.88 82 CYS A C 1
ATOM 648 O O . CYS A 1 82 ? -21.727 1.446 27.605 1.00 85.88 82 CYS A O 1
ATOM 650 N N . SER A 1 83 ? -21.556 3.208 26.228 1.00 87.12 83 SER A N 1
ATOM 651 C CA . SER A 1 83 ? -22.229 4.149 27.137 1.00 87.12 83 SER A CA 1
ATOM 652 C C . SER A 1 83 ? -23.757 4.019 27.111 1.00 87.12 83 SER A C 1
ATOM 654 O O . SER A 1 83 ? -24.426 4.466 28.040 1.00 87.12 83 SER A O 1
ATOM 656 N N . SER A 1 84 ? -24.310 3.410 26.059 1.00 90.00 84 SER A N 1
ATOM 657 C CA . SER A 1 84 ? -25.740 3.147 25.884 1.00 90.00 84 SER A CA 1
ATOM 658 C C . SER A 1 84 ? -25.981 2.014 24.876 1.00 90.00 84 SER A C 1
ATOM 660 O O . SER A 1 84 ? -25.056 1.530 24.218 1.00 90.00 84 SER A O 1
ATOM 662 N N . VAL A 1 85 ? -27.246 1.602 24.743 1.00 84.88 85 VAL A N 1
ATOM 663 C CA . VAL A 1 85 ? -27.698 0.671 23.695 1.00 84.88 85 VAL A CA 1
ATOM 664 C C . VAL A 1 85 ? -27.506 1.264 22.305 1.00 84.88 85 VAL A C 1
ATOM 666 O O . VAL A 1 85 ? -27.045 0.554 21.415 1.00 84.88 85 VAL A O 1
ATOM 669 N N . ASP A 1 86 ? -27.768 2.557 22.136 1.00 88.00 86 ASP A N 1
ATOM 670 C CA . ASP A 1 86 ? -27.580 3.235 20.852 1.00 88.00 86 ASP A CA 1
ATOM 671 C C . ASP A 1 86 ? -26.099 3.269 20.447 1.00 88.00 86 ASP A C 1
ATOM 673 O O . ASP A 1 86 ? -25.768 2.898 19.326 1.00 88.00 86 ASP A O 1
ATOM 677 N N . ASP A 1 87 ? -25.187 3.568 21.383 1.00 84.94 87 ASP A N 1
ATOM 678 C CA . ASP A 1 87 ? -23.732 3.534 21.145 1.00 84.94 87 ASP A CA 1
ATOM 679 C C . ASP A 1 87 ? -23.240 2.126 20.757 1.00 84.94 87 ASP A C 1
ATOM 681 O O . ASP A 1 87 ? -22.391 1.961 19.878 1.00 84.94 87 ASP A O 1
ATOM 685 N N . TYR A 1 88 ? -23.806 1.081 21.369 1.00 86.56 88 TYR A N 1
ATOM 686 C CA . TYR A 1 88 ? -23.508 -0.305 21.002 1.00 86.56 88 TYR A CA 1
ATOM 687 C C . TYR A 1 88 ? -23.994 -0.640 19.581 1.00 86.56 88 TYR A C 1
ATOM 689 O O . TYR A 1 88 ? -23.240 -1.213 18.788 1.00 86.56 88 TYR A O 1
ATOM 697 N N . CYS A 1 89 ? -25.222 -0.247 19.234 1.00 86.44 89 CYS A N 1
ATOM 698 C CA . CYS A 1 89 ? -25.797 -0.434 17.901 1.00 86.44 89 CYS A CA 1
ATOM 699 C C . CYS A 1 89 ? -25.022 0.340 16.823 1.00 86.44 89 CYS A C 1
ATOM 701 O O . CYS A 1 89 ? -24.716 -0.225 15.772 1.00 86.44 89 CYS A O 1
ATOM 703 N N . ASP A 1 90 ? -24.631 1.585 17.092 1.00 84.88 90 ASP A N 1
ATOM 704 C CA . ASP A 1 90 ? -23.857 2.422 16.169 1.00 84.88 90 ASP A CA 1
ATOM 705 C C . ASP A 1 90 ? -22.466 1.838 15.901 1.00 84.88 90 ASP A C 1
ATOM 707 O O . ASP A 1 90 ? -22.010 1.789 14.750 1.00 84.88 90 ASP A O 1
ATOM 711 N N . LYS A 1 91 ? -21.796 1.320 16.938 1.00 86.12 91 LYS A N 1
ATOM 712 C CA . LYS A 1 91 ? -20.510 0.620 16.788 1.00 86.12 91 LYS A CA 1
ATOM 713 C C . LYS A 1 91 ? -20.658 -0.648 15.948 1.00 86.12 91 LYS A C 1
ATOM 715 O O . LYS A 1 91 ? -19.870 -0.848 15.022 1.00 86.12 91 LYS A O 1
ATOM 720 N N . LEU A 1 92 ? -21.683 -1.466 16.201 1.00 85.56 92 LEU A N 1
ATOM 721 C CA . LEU A 1 92 ? -21.973 -2.656 15.390 1.00 85.56 92 LEU A CA 1
ATOM 722 C C . LEU A 1 92 ? -22.254 -2.301 13.926 1.00 85.56 92 LEU A C 1
ATOM 724 O O . LEU A 1 92 ? -21.713 -2.946 13.025 1.00 85.56 92 LEU A O 1
ATOM 728 N N . HIS A 1 93 ? -23.040 -1.253 13.678 1.00 82.31 93 HIS A N 1
ATOM 729 C CA . HIS A 1 93 ? -23.334 -0.774 12.329 1.00 82.31 93 HIS A CA 1
ATOM 730 C C . HIS A 1 93 ? -22.087 -0.258 11.609 1.00 82.31 93 HIS A C 1
ATOM 732 O O . HIS A 1 93 ? -21.884 -0.583 10.441 1.00 82.31 93 HIS A O 1
ATOM 738 N N . THR A 1 94 ? -21.214 0.467 12.308 1.00 82.38 94 THR A N 1
ATOM 739 C CA . THR A 1 94 ? -19.949 0.978 11.754 1.00 82.38 94 THR A CA 1
ATOM 740 C C . THR A 1 94 ? -18.993 -0.152 11.359 1.00 82.38 94 THR A C 1
ATOM 742 O O . THR A 1 94 ? -18.243 -0.036 10.389 1.00 82.38 94 THR A O 1
ATOM 745 N N . PHE A 1 95 ? -19.002 -1.264 12.098 1.00 82.19 95 PHE A N 1
ATOM 746 C CA . PHE A 1 95 ? -18.211 -2.447 11.757 1.00 82.19 95 PHE A CA 1
ATOM 747 C C . PHE A 1 95 ? -18.824 -3.251 1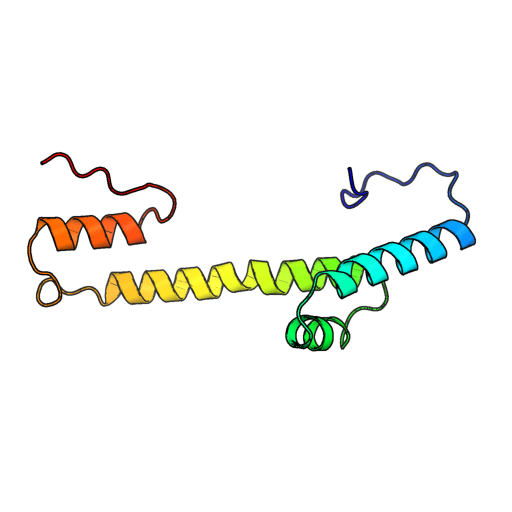0.603 1.00 82.19 95 PHE A C 1
ATOM 749 O O . PHE A 1 95 ? -18.078 -3.771 9.773 1.00 82.19 95 PHE A O 1
ATOM 756 N N . ALA A 1 96 ? -20.156 -3.332 10.535 1.00 78.25 96 ALA A N 1
ATOM 757 C CA . ALA A 1 96 ? -20.881 -4.054 9.490 1.00 78.25 96 ALA A CA 1
ATOM 758 C C . ALA A 1 96 ? -20.860 -3.332 8.131 1.00 78.25 96 ALA A C 1
ATOM 760 O O . ALA A 1 96 ? -20.753 -3.985 7.094 1.00 78.25 96 ALA A O 1
ATOM 761 N N . ASP A 1 97 ? -20.926 -1.999 8.124 1.00 72.81 97 ASP A N 1
ATOM 762 C CA . ASP A 1 97 ? -20.841 -1.177 6.914 1.00 72.81 97 ASP A CA 1
ATOM 763 C C . ASP A 1 97 ? -19.938 0.050 7.144 1.00 72.81 97 ASP A C 1
ATOM 765 O O . ASP A 1 97 ? -20.415 1.145 7.450 1.00 72.81 97 ASP A O 1
ATOM 769 N N . PRO A 1 98 ? -18.614 -0.096 6.944 1.00 62.72 98 PRO A N 1
ATOM 770 C CA . PRO A 1 98 ? -17.658 0.997 7.124 1.00 62.72 98 PRO A CA 1
ATOM 771 C C . PRO A 1 98 ? -17.831 2.154 6.120 1.00 62.72 98 PRO A C 1
ATOM 773 O O . PRO A 1 98 ? -17.092 3.136 6.193 1.00 62.72 98 PRO A O 1
ATOM 776 N N . SER A 1 99 ? -18.722 2.010 5.134 1.00 59.22 99 SER A N 1
ATOM 777 C CA . SER A 1 99 ? -18.941 2.942 4.017 1.00 59.22 99 SER A CA 1
ATOM 778 C C . SER A 1 99 ? -20.078 3.930 4.270 1.00 59.22 99 SER A C 1
ATOM 780 O O . SER A 1 99 ? -20.217 4.901 3.523 1.00 59.22 99 SER A O 1
ATOM 782 N N . ARG A 1 100 ? -20.904 3.693 5.291 1.00 51.53 100 ARG A N 1
ATOM 783 C CA . ARG A 1 100 ? -22.125 4.456 5.537 1.00 51.53 100 ARG A CA 1
ATOM 784 C C . ARG A 1 100 ? -21.947 5.348 6.772 1.00 51.53 100 ARG A C 1
ATOM 786 O O . ARG A 1 100 ? -21.720 4.825 7.859 1.00 51.53 100 ARG A O 1
ATOM 793 N N . PRO A 1 101 ? -22.044 6.685 6.645 1.00 49.97 101 PRO A N 1
ATOM 794 C CA . PRO A 1 101 ? -22.004 7.563 7.808 1.00 49.97 101 PRO A CA 1
ATOM 795 C C . PRO A 1 101 ? -23.211 7.259 8.702 1.00 49.97 101 PRO A C 1
ATOM 797 O O . PRO A 1 101 ? -24.339 7.177 8.210 1.00 49.97 101 PRO A O 1
ATOM 800 N N . GLY A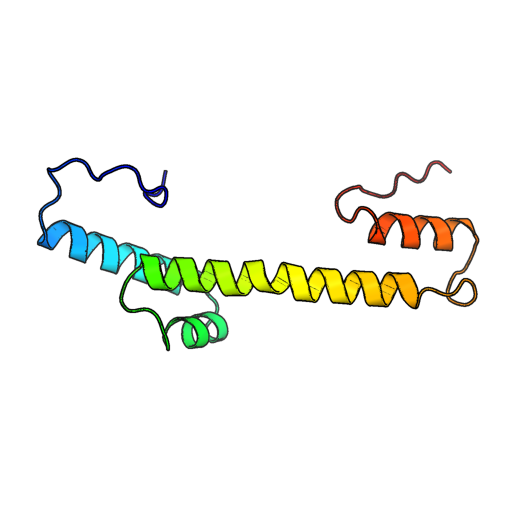 1 102 ? -22.958 7.057 9.998 1.00 53.38 102 GLY A N 1
ATOM 801 C CA . GLY A 1 102 ? -23.999 6.869 11.005 1.00 53.38 102 GLY A CA 1
ATOM 802 C C . GLY A 1 102 ? -24.984 8.031 10.938 1.00 53.38 102 GLY A C 1
ATOM 803 O O . GLY A 1 102 ? -24.610 9.186 11.136 1.00 53.38 102 GLY A O 1
ATOM 804 N N . ILE A 1 103 ? -26.229 7.739 10.569 1.00 52.66 103 ILE A N 1
ATOM 805 C CA . ILE A 1 103 ? -27.302 8.728 10.561 1.00 52.66 103 ILE A CA 1
ATOM 806 C C . ILE A 1 103 ? -27.927 8.679 11.950 1.00 52.66 103 ILE A C 1
ATOM 808 O O . ILE A 1 103 ? -28.805 7.859 12.200 1.00 52.66 103 ILE A O 1
ATOM 812 N N . CYS A 1 104 ? -27.477 9.557 12.840 1.00 54.28 104 CYS A N 1
ATOM 813 C CA . CYS A 1 104 ? -28.173 9.833 14.090 1.00 54.28 104 CYS A CA 1
ATOM 814 C C . CYS A 1 104 ? -29.302 10.835 13.787 1.00 54.28 104 CYS A C 1
ATOM 816 O O . CYS A 1 104 ? -29.031 11.949 13.335 1.00 54.28 104 CYS A O 1
ATOM 818 N N . HIS A 1 105 ? -30.564 10.450 13.989 1.00 42.28 105 HIS A N 1
ATOM 819 C CA . HIS A 1 105 ? -31.639 11.413 14.258 1.00 42.28 105 HIS A CA 1
ATOM 820 C C . HIS A 1 105 ? -31.818 11.465 15.777 1.00 42.28 105 HIS A C 1
ATOM 822 O O . HIS A 1 105 ? -31.821 10.414 16.416 1.00 42.28 105 HIS A O 1
ATOM 828 N N . GLY A 1 106 ? -31.848 12.687 16.316 1.00 45.47 106 GLY A N 1
ATOM 829 C CA . GLY A 1 106 ? -31.973 12.967 17.749 1.00 45.47 106 GLY A CA 1
ATOM 830 C C . GLY A 1 106 ? -33.382 12.829 18.300 1.00 45.47 106 GLY A C 1
ATOM 831 O O . GLY A 1 106 ? -34.308 12.515 17.519 1.00 45.47 106 GLY A O 1
#

Sequence (106 aa):
MFLIDGEAAPSTIDGPTRKQLDALVRQWMFSTMSKDLMLTVLKSGKTAKDLWDRLKSLFQDNKGTRAALIESKFVNLKFVDCSSVDDYCDKLHTFADPSRPGICHG

InterPro domains:
  IPR061502 Copia/RE1/RE2-like, N-terminal domain [PF14223] (8-96)

Organism: NCBI:txid186058

Mean predicted aligned error: 14.28 Å

Solvent-accessible surface area (backbone atoms only — not comparable to full-atom values): 6552 Å² total; per-residue (Å²): 139,76,93,78,66,89,65,79,71,73,98,74,74,50,73,69,60,53,53,52,51,38,52,51,53,38,53,55,53,58,74,74,48,55,73,71,57,43,62,63,43,63,79,75,37,92,46,45,64,47,36,49,55,50,51,49,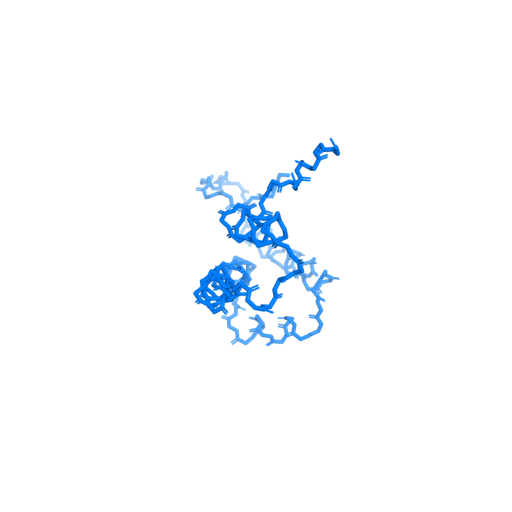45,61,62,54,54,43,50,57,55,50,47,55,51,42,50,50,52,57,76,65,63,49,69,89,81,35,95,44,70,65,54,43,51,51,52,52,47,44,62,75,40,80,85,58,82,85,82,81,79,133